Protein AF-A0A933QNI7-F1 (afdb_monomer_lite)

pLDDT: mean 83.45, std 7.02, range [57.16, 91.0]

Radius of gyration: 13.19 Å; chains: 1; bounding box: 29×20×34 Å

Foldseek 3Di:
DDPLVVLVVVLVVLVVVLVVCVVVVVVVVDDPVNVVVNVVSVVVNVVSVVVSVVD

Secondary structure (DSSP, 8-state):
--HHHHHHHHHHHHHHHHHHHHHHHHTT---HHHHHHHHHHHHHHHHHHHHHHT-

Sequence (55 aa):
MNKTTYIKAVLVVFGLLILSRIPAFINGSLDAITIVSTIVEFGFFIWGLLVLRKK

Structure (mmCIF, N/CA/C/O backbone):
data_AF-A0A933QNI7-F1
#
_entry.id   AF-A0A933QNI7-F1
#
loop_
_atom_site.group_PDB
_atom_site.id
_atom_site.type_symbol
_atom_site.label_atom_id
_atom_site.label_alt_id
_atom_site.label_comp_id
_atom_site.label_asym_id
_atom_site.label_entity_id
_atom_site.label_seq_id
_atom_site.pdbx_PDB_ins_code
_atom_site.Cartn_x
_atom_site.Cartn_y
_atom_site.Cartn_z
_atom_site.occupancy
_atom_site.B_iso_or_equiv
_atom_site.auth_seq_id
_atom_site.auth_comp_id
_atom_site.auth_asym_id
_atom_site.auth_atom_id
_atom_site.pdbx_PDB_model_num
ATOM 1 N N . MET A 1 1 ? -17.338 -4.591 15.871 1.00 58.81 1 MET A N 1
ATOM 2 C CA . MET A 1 1 ? -15.959 -4.493 15.340 1.00 58.81 1 MET A CA 1
ATOM 3 C C . MET A 1 1 ? -15.503 -3.042 15.413 1.00 58.81 1 MET A C 1
ATOM 5 O O . MET A 1 1 ? -16.241 -2.169 14.970 1.00 58.81 1 MET A O 1
ATOM 9 N N . ASN A 1 2 ? -14.354 -2.753 16.025 1.00 79.50 2 ASN A N 1
ATOM 10 C CA . ASN A 1 2 ? -13.931 -1.368 16.232 1.00 79.50 2 ASN A CA 1
ATOM 11 C C . ASN A 1 2 ? -13.442 -0.774 14.897 1.00 79.50 2 ASN A C 1
ATOM 13 O O . ASN A 1 2 ? -12.562 -1.353 14.259 1.00 79.50 2 ASN A O 1
ATOM 17 N N . LYS A 1 3 ? -14.007 0.361 14.455 1.00 78.81 3 LYS A N 1
ATOM 18 C CA . LYS A 1 3 ? -13.689 0.987 13.148 1.00 78.81 3 LYS A CA 1
ATOM 19 C C . LYS A 1 3 ? -12.178 1.190 12.959 1.00 78.81 3 LYS A C 1
ATOM 21 O O . LYS A 1 3 ? -11.659 1.044 11.862 1.00 78.81 3 LYS A O 1
ATOM 26 N N . THR A 1 4 ? -11.469 1.470 14.050 1.00 82.44 4 THR A N 1
ATOM 27 C CA . THR A 1 4 ? -10.010 1.640 14.079 1.00 82.44 4 THR A CA 1
ATOM 28 C C . THR A 1 4 ? -9.261 0.347 13.729 1.00 82.44 4 THR A C 1
ATOM 30 O O . THR A 1 4 ? -8.286 0.389 12.986 1.00 82.44 4 THR A O 1
ATOM 33 N N . THR A 1 5 ? -9.724 -0.808 14.216 1.00 85.94 5 THR A N 1
ATOM 34 C CA . THR A 1 5 ? -9.131 -2.119 13.904 1.00 85.94 5 THR A CA 1
ATOM 35 C C . THR A 1 5 ? -9.308 -2.469 12.430 1.00 85.94 5 THR A C 1
ATOM 37 O O . THR A 1 5 ? -8.377 -2.968 11.810 1.00 85.94 5 THR A O 1
ATOM 40 N N . TYR A 1 6 ? -10.468 -2.144 11.852 1.00 85.75 6 TYR A N 1
ATOM 41 C CA . TYR A 1 6 ? -10.722 -2.346 10.425 1.00 85.75 6 TYR A CA 1
ATOM 42 C C . TYR A 1 6 ? -9.774 -1.513 9.554 1.00 85.75 6 TYR A C 1
ATOM 44 O O . TYR A 1 6 ? -9.120 -2.056 8.672 1.00 85.75 6 TYR A O 1
ATOM 52 N N . ILE A 1 7 ? -9.621 -0.217 9.849 1.00 86.00 7 ILE A N 1
ATOM 53 C CA . ILE A 1 7 ? -8.724 0.666 9.084 1.00 86.00 7 ILE A CA 1
ATOM 54 C C . ILE A 1 7 ? -7.266 0.192 9.195 1.00 86.00 7 ILE A C 1
ATOM 56 O O . ILE A 1 7 ? -6.551 0.175 8.198 1.00 86.00 7 ILE A O 1
ATOM 60 N N . LYS A 1 8 ? -6.833 -0.269 10.377 1.00 87.06 8 LYS A N 1
ATOM 61 C CA . LYS A 1 8 ? -5.502 -0.874 10.551 1.00 87.06 8 LYS A CA 1
ATOM 62 C C . LYS A 1 8 ? -5.324 -2.140 9.710 1.00 87.06 8 LYS A C 1
ATOM 64 O O . LYS A 1 8 ? -4.292 -2.281 9.066 1.00 87.06 8 LYS A O 1
ATOM 69 N N . ALA A 1 9 ? -6.314 -3.033 9.684 1.00 88.94 9 ALA A N 1
ATOM 70 C CA . ALA A 1 9 ? -6.258 -4.244 8.867 1.00 88.94 9 ALA A CA 1
ATOM 71 C C . ALA A 1 9 ? -6.169 -3.914 7.368 1.00 88.94 9 ALA A C 1
ATOM 73 O O . ALA A 1 9 ? -5.342 -4.485 6.664 1.00 88.94 9 ALA A O 1
ATOM 74 N N . VAL A 1 10 ? -6.954 -2.938 6.901 1.00 87.06 10 VAL A N 1
ATOM 75 C CA . VAL A 1 10 ? -6.902 -2.455 5.513 1.00 87.06 10 VAL A CA 1
ATOM 76 C C . VAL A 1 10 ? -5.516 -1.903 5.175 1.00 87.06 10 VAL A C 1
ATOM 78 O O . VAL A 1 10 ? -4.962 -2.263 4.141 1.00 87.06 10 VAL A O 1
ATOM 81 N N . LEU A 1 11 ? -4.907 -1.104 6.057 1.00 89.44 11 LEU A N 1
ATOM 82 C CA . LEU A 1 11 ? -3.542 -0.615 5.843 1.00 89.44 11 LEU A CA 1
ATOM 83 C C . LEU A 1 11 ? -2.522 -1.749 5.742 1.00 89.44 11 LEU A C 1
ATOM 85 O O . LEU A 1 11 ? -1.677 -1.719 4.856 1.00 89.44 11 LEU A O 1
ATOM 89 N N . VAL A 1 12 ? -2.608 -2.761 6.606 1.00 90.75 12 VAL A N 1
ATOM 90 C CA . VAL A 1 12 ? -1.699 -3.916 6.546 1.00 90.75 12 VAL A CA 1
ATOM 91 C C . VAL A 1 12 ? -1.825 -4.636 5.202 1.00 90.75 12 VAL A C 1
ATOM 93 O O . VAL A 1 12 ? -0.809 -4.931 4.579 1.00 90.75 12 VAL A O 1
ATOM 96 N N . VAL A 1 13 ? -3.048 -4.852 4.710 1.00 89.25 13 VAL A N 1
ATOM 97 C CA . VAL A 1 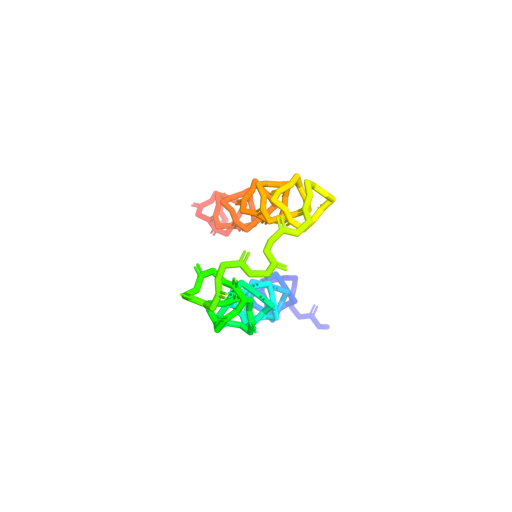13 ? -3.287 -5.486 3.403 1.00 89.25 13 VAL A CA 1
ATOM 98 C C . VAL A 1 13 ? -2.720 -4.642 2.258 1.00 89.25 13 VAL A C 1
ATOM 100 O O . VAL A 1 13 ? -2.015 -5.177 1.407 1.00 89.25 13 VAL A O 1
ATOM 103 N N . PHE A 1 14 ? -2.950 -3.326 2.254 1.00 87.06 14 PHE A N 1
ATOM 104 C CA . PHE A 1 14 ? -2.377 -2.427 1.243 1.00 87.06 14 PHE A CA 1
ATOM 105 C C . PHE A 1 14 ? -0.842 -2.401 1.283 1.00 87.06 14 PHE A C 1
ATOM 107 O O . PHE A 1 14 ? -0.199 -2.433 0.237 1.00 87.06 14 PHE A O 1
ATOM 114 N N . GLY A 1 15 ? -0.239 -2.402 2.474 1.00 86.25 15 GLY A N 1
ATOM 115 C CA . GLY A 1 15 ? 1.214 -2.491 2.626 1.00 86.25 15 GLY A CA 1
ATOM 116 C C . GLY A 1 15 ? 1.781 -3.798 2.063 1.00 86.25 15 GLY A C 1
ATOM 117 O O . GLY A 1 15 ? 2.788 -3.781 1.358 1.00 86.25 15 GLY A O 1
ATOM 118 N N . LEU A 1 16 ? 1.106 -4.925 2.307 1.00 89.25 16 LEU A N 1
ATOM 119 C CA . LEU A 1 16 ? 1.483 -6.228 1.750 1.00 89.25 16 LEU A CA 1
ATOM 120 C C . LEU A 1 16 ? 1.354 -6.272 0.222 1.00 89.25 16 LEU A C 1
ATOM 122 O O . LEU A 1 16 ? 2.228 -6.829 -0.440 1.00 89.25 16 LEU A O 1
ATOM 126 N N . LEU A 1 17 ? 0.316 -5.653 -0.347 1.00 86.56 17 LEU A N 1
ATOM 127 C CA . LEU A 1 17 ? 0.150 -5.539 -1.799 1.00 86.56 17 LEU A CA 1
ATOM 128 C C . LEU A 1 17 ? 1.305 -4.760 -2.436 1.00 86.56 17 LEU A C 1
ATOM 130 O O . LEU A 1 17 ? 1.877 -5.216 -3.425 1.00 86.56 17 LEU A O 1
ATOM 134 N N . ILE A 1 18 ? 1.718 -3.647 -1.831 1.00 85.06 18 ILE A N 1
ATOM 135 C CA . ILE A 1 18 ? 2.862 -2.864 -2.313 1.00 85.06 18 ILE A CA 1
ATOM 136 C C . ILE A 1 18 ? 4.159 -3.685 -2.228 1.00 85.06 18 ILE A C 1
ATOM 138 O O . ILE A 1 18 ? 4.906 -3.754 -3.204 1.00 85.06 18 ILE A O 1
ATOM 142 N N . LEU A 1 19 ? 4.403 -4.369 -1.102 1.00 84.69 19 LEU A N 1
ATOM 143 C CA . LEU A 1 19 ? 5.571 -5.243 -0.927 1.00 84.69 19 LEU A CA 1
ATOM 144 C C . LEU A 1 19 ? 5.603 -6.384 -1.956 1.00 84.69 19 LEU A C 1
ATOM 146 O O . LEU A 1 19 ? 6.664 -6.704 -2.487 1.00 84.69 19 LEU A O 1
ATOM 150 N N . SER A 1 20 ? 4.444 -6.962 -2.286 1.00 85.88 20 SER A N 1
ATOM 151 C CA . SER A 1 20 ? 4.333 -8.054 -3.263 1.00 85.88 20 SER A CA 1
ATOM 152 C C . SER A 1 20 ? 4.748 -7.655 -4.682 1.00 85.88 20 SER A C 1
ATOM 154 O O . SER A 1 20 ? 5.122 -8.513 -5.478 1.00 85.88 20 SER A O 1
ATOM 156 N N . ARG A 1 21 ? 4.726 -6.354 -4.999 1.00 80.88 21 ARG A N 1
ATOM 157 C CA . ARG A 1 21 ? 5.085 -5.830 -6.322 1.00 80.88 21 ARG A CA 1
ATOM 158 C C . ARG A 1 21 ? 6.566 -5.489 -6.452 1.00 80.88 21 ARG A C 1
ATOM 16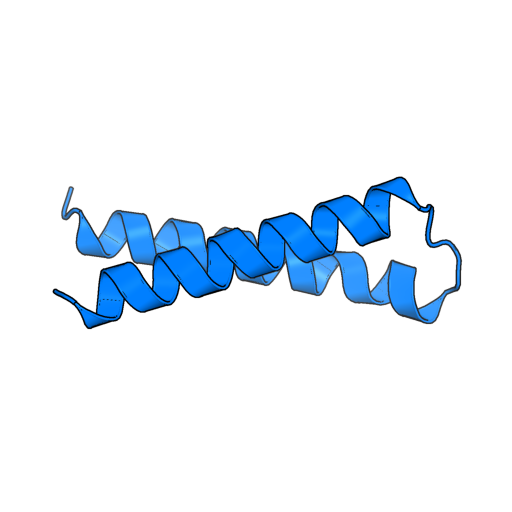0 O O . ARG A 1 21 ? 7.041 -5.360 -7.575 1.00 80.88 21 ARG A O 1
ATOM 167 N N . ILE A 1 22 ? 7.318 -5.404 -5.349 1.00 81.19 22 ILE A N 1
ATOM 168 C CA . ILE A 1 22 ? 8.766 -5.108 -5.349 1.00 81.19 22 ILE A CA 1
ATOM 169 C C . ILE A 1 22 ? 9.565 -6.015 -6.308 1.00 81.19 22 ILE A C 1
ATOM 171 O O . ILE A 1 22 ? 10.386 -5.484 -7.055 1.00 81.19 22 ILE A O 1
ATOM 175 N N . PRO A 1 23 ? 9.330 -7.341 -6.385 1.00 80.19 23 PRO A N 1
ATOM 176 C CA . PRO A 1 23 ? 10.035 -8.194 -7.342 1.00 80.19 23 PRO A CA 1
ATOM 177 C C . PRO A 1 23 ? 9.783 -7.799 -8.804 1.00 80.19 23 PRO A C 1
ATOM 179 O O . PRO A 1 23 ? 10.706 -7.833 -9.613 1.00 80.19 23 PRO A O 1
ATOM 182 N N . ALA A 1 24 ? 8.562 -7.368 -9.141 1.00 79.75 24 ALA A N 1
ATOM 183 C CA . ALA A 1 24 ? 8.242 -6.864 -10.477 1.00 79.75 24 ALA A CA 1
ATOM 184 C C . ALA A 1 24 ? 8.946 -5.525 -10.765 1.00 79.75 24 ALA A C 1
ATOM 186 O O . ALA A 1 24 ? 9.358 -5.292 -11.900 1.00 79.75 24 ALA A O 1
ATOM 187 N N . PHE A 1 25 ? 9.156 -4.688 -9.735 1.00 76.00 25 PHE A N 1
ATOM 188 C CA . PHE A 1 25 ? 9.983 -3.479 -9.841 1.00 76.00 25 PHE A CA 1
ATOM 189 C C . PHE A 1 25 ? 11.455 -3.783 -10.128 1.00 76.00 25 PHE A C 1
ATOM 191 O O . PHE A 1 25 ? 12.070 -3.084 -10.927 1.00 76.00 25 PHE A O 1
ATOM 198 N N . ILE A 1 26 ? 12.012 -4.828 -9.514 1.00 79.25 26 ILE A N 1
ATOM 199 C CA . ILE A 1 26 ? 13.428 -5.193 -9.666 1.00 79.25 26 ILE A CA 1
ATOM 200 C C . ILE A 1 26 ? 13.687 -5.915 -10.996 1.00 79.25 26 ILE A C 1
ATOM 202 O O . ILE A 1 26 ? 14.704 -5.674 -11.640 1.00 79.25 26 ILE A O 1
ATOM 206 N N . ASN A 1 27 ? 12.759 -6.767 -11.437 1.00 81.31 27 ASN A N 1
ATOM 207 C CA . ASN A 1 27 ? 12.923 -7.586 -12.643 1.00 81.31 27 ASN A CA 1
ATOM 208 C C . ASN A 1 27 ? 12.621 -6.840 -13.957 1.00 81.31 27 ASN A C 1
ATOM 210 O O . ASN A 1 27 ? 12.719 -7.435 -15.027 1.00 81.31 27 ASN A O 1
ATOM 214 N N . GLY A 1 28 ? 12.231 -5.560 -13.902 1.00 72.75 28 GLY A N 1
ATOM 215 C CA . GLY A 1 28 ? 11.981 -4.736 -15.092 1.00 72.75 28 GLY A CA 1
ATOM 216 C C . GLY A 1 28 ? 10.740 -5.126 -15.907 1.00 72.75 28 GLY A C 1
ATOM 217 O O . GLY A 1 28 ? 10.525 -4.575 -16.982 1.00 72.75 28 GLY A O 1
ATOM 218 N N . SER A 1 29 ? 9.894 -6.031 -15.405 1.00 74.75 29 SER A N 1
ATOM 219 C CA . SER A 1 29 ? 8.665 -6.499 -16.067 1.00 74.75 29 SER A CA 1
ATOM 220 C C . SER A 1 29 ? 7.446 -5.624 -15.730 1.00 74.75 29 SER A C 1
ATOM 222 O O . SER A 1 29 ? 6.340 -6.125 -15.523 1.00 74.75 29 SER A O 1
ATOM 224 N N . LEU A 1 30 ? 7.657 -4.319 -15.564 1.00 70.69 30 LE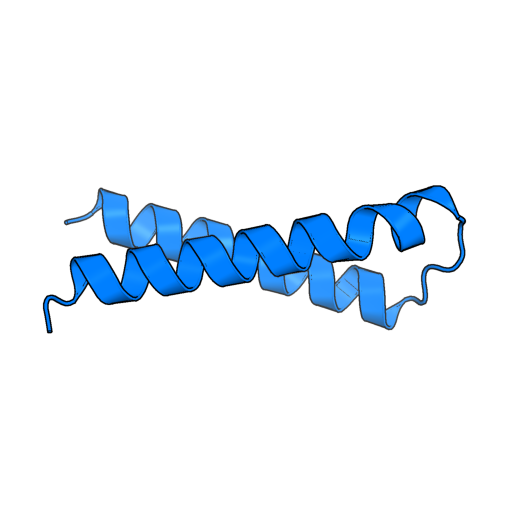U A N 1
ATOM 225 C CA . LEU A 1 30 ? 6.624 -3.387 -15.122 1.00 70.69 30 LEU A CA 1
ATOM 226 C C . LEU A 1 30 ? 5.781 -2.899 -16.293 1.00 70.69 30 LEU A C 1
ATOM 228 O O . LEU A 1 30 ? 6.152 -1.966 -17.001 1.00 70.69 30 LEU A O 1
ATOM 232 N N . ASP A 1 31 ? 4.595 -3.479 -16.424 1.00 81.69 31 ASP A N 1
ATOM 233 C CA . ASP A 1 31 ? 3.537 -2.899 -17.239 1.00 81.69 31 ASP A CA 1
ATOM 234 C C . ASP A 1 31 ? 3.097 -1.531 -16.697 1.00 81.69 31 ASP A C 1
ATOM 236 O O . ASP A 1 31 ? 2.992 -1.314 -15.484 1.00 81.69 31 ASP A O 1
ATOM 240 N N . ALA A 1 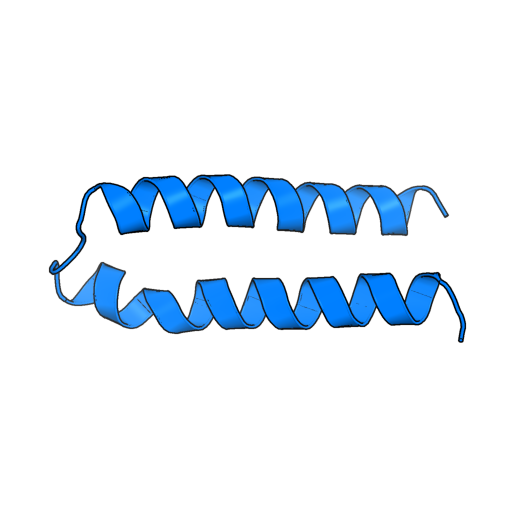32 ? 2.755 -0.612 -17.605 1.00 83.06 32 ALA A N 1
ATOM 241 C CA . ALA A 1 32 ? 2.267 0.727 -17.262 1.00 83.06 32 ALA A CA 1
ATOM 242 C C . ALA A 1 32 ? 1.056 0.690 -16.307 1.00 83.06 32 ALA A C 1
ATOM 244 O O . ALA A 1 32 ? 0.915 1.541 -15.428 1.00 83.06 32 ALA A O 1
ATOM 245 N N . ILE A 1 33 ? 0.214 -0.341 -16.428 1.00 85.81 33 ILE A N 1
ATOM 246 C CA . ILE A 1 33 ? -0.950 -0.582 -15.565 1.00 85.81 33 ILE A CA 1
ATOM 247 C C . ILE A 1 33 ? -0.514 -0.834 -14.114 1.00 85.81 33 ILE A C 1
ATOM 249 O O . ILE A 1 33 ? -1.107 -0.289 -13.181 1.00 85.81 33 ILE A O 1
ATOM 253 N N . THR A 1 34 ? 0.551 -1.610 -13.912 1.00 84.44 34 THR A N 1
ATOM 254 C CA . THR A 1 34 ? 1.096 -1.941 -12.588 1.00 84.44 34 THR A CA 1
ATOM 255 C C . THR A 1 34 ? 1.645 -0.700 -11.891 1.00 84.44 34 THR A C 1
ATOM 257 O O . THR A 1 34 ? 1.438 -0.520 -10.690 1.00 84.44 34 THR A O 1
ATOM 260 N N . ILE A 1 35 ? 2.288 0.199 -12.640 1.00 84.50 35 ILE A N 1
ATOM 261 C CA . ILE A 1 35 ? 2.793 1.476 -12.117 1.00 84.50 35 ILE A CA 1
ATOM 262 C C . ILE A 1 35 ? 1.629 2.352 -11.642 1.00 84.50 35 ILE A C 1
ATOM 264 O O . ILE A 1 35 ? 1.616 2.789 -10.490 1.00 84.50 35 ILE A O 1
ATOM 268 N N . VAL A 1 36 ? 0.619 2.557 -12.493 1.00 89.12 36 VAL A N 1
ATOM 269 C CA . VAL A 1 36 ? -0.558 3.376 -12.156 1.00 89.12 36 VAL A CA 1
ATOM 270 C C . VAL A 1 36 ? -1.316 2.786 -10.964 1.00 89.12 36 VAL A C 1
ATOM 272 O O . VAL A 1 36 ? -1.659 3.517 -10.035 1.00 89.12 36 VAL A O 1
ATOM 275 N N . SER A 1 37 ? -1.518 1.464 -10.936 1.00 86.31 37 SER A N 1
ATOM 276 C CA . SER A 1 37 ? -2.166 0.777 -9.812 1.00 86.31 37 SER A CA 1
ATOM 277 C C . SER A 1 37 ? -1.390 0.974 -8.508 1.00 86.31 37 SER A C 1
ATOM 279 O O . SER A 1 37 ? -1.992 1.243 -7.471 1.00 86.31 37 SER A O 1
ATOM 281 N N . THR A 1 38 ? -0.057 0.923 -8.559 1.00 85.62 38 THR A N 1
ATOM 282 C CA . THR A 1 38 ? 0.789 1.105 -7.372 1.00 85.62 38 THR A CA 1
ATOM 283 C C . THR A 1 38 ? 0.716 2.536 -6.842 1.00 85.62 38 THR A C 1
ATOM 285 O O . THR A 1 38 ? 0.628 2.726 -5.634 1.00 85.62 38 THR A O 1
ATOM 288 N N . ILE A 1 39 ? 0.679 3.548 -7.717 1.00 88.88 39 ILE A N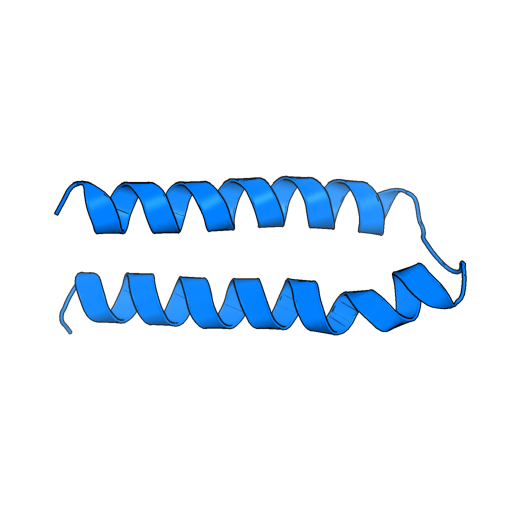 1
ATOM 289 C CA . ILE A 1 39 ? 0.524 4.957 -7.310 1.00 88.88 39 ILE A CA 1
ATOM 290 C C . ILE A 1 39 ? -0.826 5.181 -6.615 1.00 88.88 39 ILE A C 1
ATOM 292 O O . ILE A 1 39 ? -0.882 5.799 -5.550 1.00 88.88 39 ILE A O 1
ATOM 296 N N . VAL A 1 40 ? -1.916 4.662 -7.191 1.00 91.00 40 VAL A N 1
ATOM 297 C CA . VAL A 1 40 ? -3.264 4.794 -6.614 1.00 91.00 40 VAL A CA 1
ATOM 298 C C . VAL A 1 40 ? -3.354 4.078 -5.265 1.00 91.00 40 VAL A C 1
ATOM 300 O O . VAL A 1 40 ? -3.869 4.647 -4.301 1.00 91.00 40 VAL A O 1
ATOM 303 N N . GLU A 1 41 ? -2.807 2.866 -5.159 1.00 88.94 41 GLU A N 1
ATOM 304 C CA . GLU A 1 41 ? -2.732 2.140 -3.888 1.00 88.94 41 GLU A CA 1
ATOM 305 C C . GLU A 1 41 ? -1.923 2.892 -2.834 1.00 88.94 41 GLU A C 1
ATOM 307 O O . GLU A 1 41 ? -2.333 2.945 -1.675 1.00 88.94 41 GLU A O 1
ATOM 312 N N . PHE A 1 42 ? -0.817 3.526 -3.225 1.00 88.50 42 PHE A N 1
ATOM 313 C CA . PHE A 1 42 ? -0.028 4.359 -2.323 1.00 88.50 42 PHE A CA 1
ATOM 314 C C . PHE A 1 42 ? -0.843 5.556 -1.811 1.00 88.50 42 PHE A C 1
ATOM 316 O O . PHE A 1 42 ? -0.803 5.878 -0.623 1.00 88.50 42 PHE A O 1
ATOM 323 N N . GLY A 1 43 ? -1.652 6.172 -2.680 1.00 90.69 43 GLY A N 1
ATOM 324 C CA . GLY A 1 43 ? -2.592 7.231 -2.307 1.00 90.69 43 GLY A CA 1
ATOM 325 C C . GLY A 1 43 ? -3.625 6.772 -1.272 1.00 90.69 43 GLY A C 1
ATOM 326 O O . GLY A 1 43 ? -3.820 7.440 -0.253 1.00 90.69 43 GLY A O 1
ATOM 327 N N . PHE A 1 44 ? -4.237 5.602 -1.479 1.00 88.31 44 PHE A N 1
ATOM 328 C CA . PHE A 1 44 ? -5.169 5.007 -0.511 1.00 88.31 44 PHE A CA 1
ATOM 329 C C . PHE A 1 44 ? -4.493 4.637 0.811 1.00 88.31 44 PHE A C 1
ATOM 331 O O . PHE A 1 44 ? -5.073 4.849 1.878 1.00 88.31 44 PHE A O 1
ATOM 338 N N . PHE A 1 45 ? -3.261 4.133 0.759 1.00 89.44 45 PHE A N 1
ATOM 339 C CA . PHE A 1 45 ? -2.481 3.797 1.944 1.00 89.44 45 PHE A CA 1
ATOM 340 C C . PHE A 1 45 ? -2.172 5.041 2.792 1.00 89.44 45 PHE A C 1
ATOM 342 O O . PHE A 1 45 ? -2.426 5.051 3.999 1.00 89.44 45 PHE A O 1
ATOM 349 N N . ILE A 1 46 ? -1.715 6.133 2.167 1.00 88.88 46 ILE A N 1
ATOM 350 C CA . ILE A 1 46 ? -1.483 7.412 2.856 1.00 88.88 46 ILE A CA 1
ATOM 351 C C . ILE A 1 46 ? -2.794 7.967 3.422 1.00 88.88 46 ILE A C 1
ATOM 353 O O . ILE A 1 46 ? -2.832 8.412 4.571 1.00 88.88 46 ILE A O 1
ATOM 357 N N . TRP A 1 47 ? -3.884 7.918 2.653 1.00 89.44 47 TRP A N 1
ATOM 358 C CA . TRP A 1 47 ? -5.189 8.380 3.119 1.00 89.44 47 TRP A CA 1
ATOM 359 C C . TRP A 1 47 ? -5.670 7.596 4.347 1.00 89.44 47 TRP A C 1
ATOM 361 O O . TRP A 1 47 ? -6.077 8.202 5.340 1.00 89.44 47 TRP A O 1
ATOM 371 N N . GLY A 1 48 ? -5.548 6.265 4.341 1.00 85.38 48 GLY A N 1
ATOM 372 C CA . GLY A 1 48 ? -5.901 5.426 5.489 1.00 85.38 48 GLY A CA 1
ATOM 373 C C . GLY A 1 48 ? -5.072 5.745 6.741 1.00 85.38 48 GLY A C 1
ATOM 374 O O . GLY A 1 48 ? -5.609 5.769 7.851 1.00 85.38 48 GLY A O 1
ATOM 375 N N . LEU A 1 49 ? -3.787 6.074 6.566 1.00 87.00 49 LEU A N 1
ATOM 376 C CA . LEU A 1 49 ? -2.905 6.555 7.636 1.00 87.00 49 LEU A CA 1
ATOM 377 C C . LEU A 1 49 ? -3.363 7.908 8.200 1.00 87.00 49 LEU A C 1
ATOM 379 O O . LEU A 1 49 ? -3.433 8.078 9.418 1.00 87.00 49 LEU A O 1
ATOM 383 N N . LEU A 1 50 ? -3.719 8.861 7.334 1.00 86.81 50 LEU A N 1
ATOM 384 C CA . LEU A 1 50 ? -4.226 10.175 7.746 1.00 86.81 50 LEU A CA 1
ATOM 385 C C . LEU A 1 50 ? -5.555 10.071 8.505 1.00 86.81 50 LEU A C 1
ATOM 387 O O . LEU A 1 50 ? -5.749 10.773 9.498 1.00 86.81 50 LEU A O 1
ATOM 391 N N . VAL A 1 51 ? -6.452 9.177 8.079 1.00 86.00 51 VAL A N 1
ATOM 392 C CA . VAL A 1 51 ? -7.731 8.918 8.760 1.00 86.00 51 VAL A CA 1
ATOM 393 C C . VAL A 1 51 ? -7.509 8.343 10.161 1.00 86.00 51 VAL A C 1
ATOM 395 O O . VAL A 1 51 ? -8.202 8.738 11.096 1.00 86.00 51 VAL A O 1
ATOM 398 N N . LEU A 1 52 ? -6.525 7.454 10.333 1.00 82.81 52 LEU A N 1
ATOM 399 C CA . LEU A 1 52 ? -6.138 6.934 11.648 1.00 82.81 52 LEU A CA 1
ATOM 400 C C . LEU A 1 52 ? -5.538 8.002 12.561 1.00 82.81 52 LEU A C 1
ATOM 402 O O . LEU A 1 52 ? -5.731 7.926 13.766 1.00 82.81 52 LEU A O 1
ATOM 406 N N . ARG A 1 53 ? -4.823 8.983 12.003 1.00 80.12 53 ARG A N 1
ATOM 407 C CA . ARG A 1 53 ? -4.180 10.058 12.771 1.00 80.12 53 ARG A CA 1
ATOM 408 C C . ARG A 1 53 ? -5.159 11.141 13.237 1.00 80.12 53 ARG A C 1
ATOM 410 O O . ARG A 1 53 ? -4.876 11.833 14.207 1.00 80.12 53 ARG A O 1
ATOM 417 N N . LYS A 1 54 ? -6.292 11.311 12.547 1.00 68.69 54 LYS A N 1
ATOM 418 C CA . LYS A 1 54 ? -7.357 12.263 12.918 1.00 68.69 54 LYS A CA 1
ATOM 419 C C . LYS A 1 54 ? -8.318 11.739 13.995 1.00 68.69 54 LYS A C 1
ATOM 421 O O . LYS A 1 54 ? -9.284 12.430 14.312 1.00 68.69 54 LYS A O 1
ATOM 426 N N . LYS A 1 55 ? -8.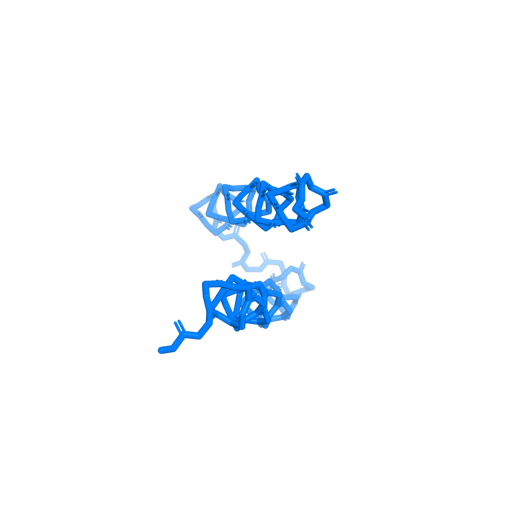101 10.529 14.504 1.00 57.16 55 LYS A N 1
ATOM 427 C CA . LYS A 1 55 ? -8.995 9.834 15.427 1.00 57.16 55 LYS A CA 1
ATOM 428 C C . LYS A 1 55 ? -8.278 9.518 16.729 1.00 57.16 55 LYS A C 1
ATOM 430 O O . LYS A 1 55 ? -8.971 9.540 17.764 1.00 57.16 55 LYS A O 1
#